Protein AF-A0A9D4NDY7-F1 (afdb_monomer_lite)

InterPro domains:
  IPR011029 Death-like domain superfamily [G3DSA:1.10.533.10] (1-82)
  IPR011029 Death-like domain superfamily [SSF47986] (6-74)
  IPR031964 Caspase recruitment domain [PF16739] (3-80)

Foldseek 3Di:
DVVVLQVLDDLLQLVVQCPVVVVDDPVLSVVLVCCCVPVNSNRSVVSVVVSLLVRDPCSVVSSLVSCVSSVSVVSNVQCPPVVSVVVSVVVSVVVVPPD

Organism: Dreissena polymorpha (NCBI:txid45954)

Sequence (99 aa):
MADTIKPLIVPSKVTRYLWSTGVISEEEVQLINNAEMMQGIEKAVDTLLDKMQQRHVYWYSHFVEALRHAEMSEAVELLDIPELHTGIMLYICIIQNNV

pLDDT: mean 78.43, std 15.53, range [37.0, 94.25]

Radius of gyration: 12.65 Å; chains: 1; bounding box: 31×29×29 Å

Structure (mmCIF, N/CA/C/O backbone):
data_AF-A0A9D4NDY7-F1
#
_entry.id   AF-A0A9D4NDY7-F1
#
loop_
_atom_site.group_PDB
_atom_site.id
_atom_site.type_symbol
_atom_site.label_atom_id
_atom_site.label_alt_id
_atom_site.label_comp_id
_atom_site.label_asym_id
_atom_site.label_entity_id
_atom_site.label_seq_id
_atom_site.pdbx_PDB_ins_code
_atom_site.Cartn_x
_atom_site.Cartn_y
_atom_site.Cartn_z
_atom_site.occupancy
_atom_site.B_iso_or_equiv
_atom_site.auth_seq_id
_atom_site.auth_comp_id
_atom_site.auth_asym_id
_atom_site.auth_atom_id
_atom_site.pdbx_PDB_model_num
ATOM 1 N N . MET A 1 1 ? 14.455 -2.388 3.359 1.00 51.06 1 MET A N 1
ATOM 2 C CA . MET A 1 1 ? 14.064 -2.955 2.036 1.00 51.06 1 MET A CA 1
ATOM 3 C C . MET A 1 1 ? 12.673 -2.474 1.640 1.00 51.06 1 MET A C 1
ATOM 5 O O . MET A 1 1 ? 12.546 -1.868 0.587 1.00 51.06 1 MET A O 1
ATOM 9 N N . ALA A 1 2 ? 11.669 -2.608 2.521 1.00 53.19 2 ALA A N 1
ATOM 10 C CA . ALA A 1 2 ? 10.426 -1.834 2.414 1.00 53.19 2 ALA A CA 1
ATOM 11 C C . ALA A 1 2 ? 10.699 -0.312 2.368 1.00 53.19 2 ALA A C 1
ATOM 13 O O . ALA A 1 2 ? 10.056 0.405 1.616 1.00 53.19 2 ALA A O 1
ATOM 14 N N . ASP A 1 3 ? 11.730 0.166 3.071 1.00 58.97 3 ASP A N 1
ATOM 15 C CA . ASP A 1 3 ? 12.132 1.588 3.108 1.00 58.97 3 ASP A CA 1
ATOM 16 C C . ASP A 1 3 ? 12.553 2.165 1.750 1.00 58.97 3 ASP A C 1
ATOM 18 O O . ASP A 1 3 ? 12.512 3.373 1.558 1.00 58.97 3 ASP A O 1
ATOM 22 N N . THR A 1 4 ? 12.930 1.314 0.791 1.00 66.56 4 THR A N 1
ATOM 23 C CA . THR A 1 4 ? 13.305 1.747 -0.562 1.00 66.56 4 THR A CA 1
ATOM 24 C C . THR A 1 4 ? 12.078 1.924 -1.458 1.00 66.56 4 THR A C 1
ATOM 26 O O . THR A 1 4 ? 12.077 2.804 -2.310 1.00 66.56 4 THR A O 1
ATOM 29 N N . ILE A 1 5 ? 11.016 1.134 -1.247 1.00 73.06 5 ILE A N 1
ATOM 30 C CA . ILE A 1 5 ? 9.786 1.199 -2.058 1.00 73.06 5 ILE A CA 1
ATOM 31 C C . ILE A 1 5 ? 8.733 2.139 -1.459 1.00 73.06 5 ILE A C 1
ATOM 33 O O . ILE A 1 5 ? 7.962 2.742 -2.198 1.00 73.06 5 ILE A O 1
ATOM 37 N N . LYS A 1 6 ? 8.705 2.289 -0.125 1.00 75.81 6 LYS A N 1
ATOM 38 C CA . LYS A 1 6 ? 7.771 3.156 0.614 1.00 75.81 6 LYS A CA 1
ATOM 39 C C . LYS A 1 6 ? 7.653 4.577 0.049 1.00 75.81 6 LYS A C 1
ATOM 41 O O . LYS A 1 6 ? 6.518 5.006 -0.142 1.00 75.81 6 LYS A O 1
ATOM 46 N N . PRO A 1 7 ? 8.749 5.303 -0.254 1.00 79.31 7 PRO A N 1
ATOM 47 C CA . PRO A 1 7 ? 8.638 6.668 -0.771 1.00 79.31 7 PRO A CA 1
ATOM 48 C C . PRO A 1 7 ? 8.050 6.745 -2.188 1.00 79.31 7 PRO A C 1
ATOM 50 O O . PRO A 1 7 ? 7.621 7.816 -2.606 1.00 79.31 7 PRO A O 1
ATOM 53 N N . LEU A 1 8 ? 8.014 5.630 -2.922 1.00 81.88 8 LEU A N 1
ATOM 54 C CA . LEU A 1 8 ? 7.498 5.558 -4.292 1.00 81.88 8 LEU A CA 1
ATOM 55 C C . LEU A 1 8 ? 6.009 5.196 -4.347 1.00 81.88 8 LEU A C 1
ATOM 57 O O . LEU A 1 8 ? 5.391 5.246 -5.410 1.00 81.88 8 LEU A O 1
ATOM 61 N N . ILE A 1 9 ? 5.426 4.816 -3.208 1.00 86.00 9 ILE A N 1
ATOM 62 C CA . ILE A 1 9 ? 4.035 4.395 -3.109 1.00 86.00 9 ILE A CA 1
ATOM 63 C C . ILE A 1 9 ? 3.198 5.570 -2.613 1.00 86.00 9 ILE A C 1
ATOM 65 O O . ILE A 1 9 ? 3.474 6.155 -1.571 1.00 86.00 9 ILE A O 1
ATOM 69 N N . VAL A 1 10 ? 2.122 5.867 -3.338 1.00 89.00 10 VAL A N 1
ATOM 70 C CA . VAL A 1 10 ? 1.076 6.811 -2.917 1.00 89.00 10 VAL A CA 1
ATOM 71 C C . VAL A 1 10 ? -0.150 6.001 -2.481 1.00 89.00 10 VAL A C 1
ATOM 73 O O . VAL A 1 10 ? -0.910 5.553 -3.348 1.00 89.00 10 VAL A O 1
ATOM 76 N N . PRO A 1 11 ? -0.358 5.774 -1.170 1.00 90.38 11 PRO A N 1
ATOM 77 C CA . PRO A 1 11 ? -1.357 4.834 -0.661 1.00 90.38 11 PRO A CA 1
ATOM 78 C C . PRO A 1 11 ? -2.756 5.094 -1.208 1.00 90.38 11 PRO A C 1
ATOM 80 O O . PRO A 1 11 ? -3.372 4.170 -1.730 1.00 90.38 11 PRO A O 1
ATOM 83 N N . SER A 1 12 ? -3.212 6.347 -1.209 1.00 88.56 12 SER A N 1
ATOM 84 C CA . SER A 1 12 ? -4.507 6.759 -1.767 1.00 88.56 12 SER A CA 1
ATOM 85 C C . SER A 1 12 ? -4.754 6.355 -3.232 1.00 88.56 12 SER A C 1
ATOM 87 O O . SER A 1 12 ? -5.894 6.070 -3.614 1.00 88.56 12 SER A O 1
ATOM 89 N N . LYS A 1 13 ? -3.715 6.294 -4.079 1.00 88.69 13 LYS A N 1
ATOM 90 C CA . LYS A 1 13 ? -3.852 5.817 -5.469 1.00 88.69 13 LYS A CA 1
ATOM 91 C C . LYS A 1 13 ? -3.961 4.295 -5.537 1.00 88.69 13 LYS A C 1
ATOM 93 O O . LYS A 1 13 ? -4.761 3.775 -6.312 1.00 88.69 13 LYS A O 1
ATOM 98 N N . VAL A 1 14 ? -3.182 3.592 -4.716 1.00 90.88 14 VAL A N 1
ATOM 99 C CA . VAL A 1 14 ? -3.167 2.122 -4.666 1.00 90.88 14 VAL A CA 1
ATOM 100 C C . VAL A 1 14 ? -4.470 1.586 -4.069 1.00 90.88 14 VAL A C 1
ATOM 102 O O . VAL A 1 14 ? -5.084 0.675 -4.625 1.00 90.88 14 VAL A O 1
ATOM 105 N N . THR A 1 15 ? -4.949 2.189 -2.979 1.00 91.44 15 THR A N 1
ATOM 106 C CA . THR A 1 15 ? -6.188 1.783 -2.301 1.00 91.44 15 THR A CA 1
ATOM 107 C C . THR A 1 15 ? -7.415 1.944 -3.189 1.00 91.44 15 THR A C 1
ATOM 109 O O . THR A 1 15 ? -8.304 1.098 -3.134 1.00 91.44 15 THR A O 1
ATOM 112 N N . ARG A 1 16 ? -7.453 2.954 -4.071 1.00 90.00 16 ARG A N 1
ATOM 113 C CA . ARG A 1 16 ? -8.536 3.124 -5.055 1.00 90.00 16 ARG A CA 1
ATOM 114 C C . ARG A 1 16 ? -8.706 1.891 -5.949 1.00 90.00 16 ARG A C 1
ATOM 116 O O . ARG A 1 16 ? -9.837 1.466 -6.168 1.00 90.00 16 ARG A O 1
ATOM 123 N N . TYR A 1 17 ? -7.608 1.323 -6.450 1.00 89.25 17 TYR A N 1
ATOM 124 C CA . TYR A 1 17 ? -7.649 0.125 -7.294 1.00 89.25 17 TYR A CA 1
ATOM 125 C C . TYR A 1 17 ? -7.992 -1.138 -6.491 1.00 89.25 17 TYR A C 1
ATOM 127 O O . TYR A 1 17 ? -8.818 -1.957 -6.900 1.00 89.25 17 TYR A O 1
ATOM 135 N N . LEU A 1 18 ? -7.377 -1.298 -5.318 1.00 89.81 18 LEU A N 1
ATOM 136 C CA . LEU A 1 18 ? -7.629 -2.453 -4.452 1.00 89.81 18 LEU A CA 1
ATOM 137 C C . LEU A 1 18 ? -9.089 -2.506 -3.981 1.00 89.81 18 LEU A C 1
ATOM 139 O O . LEU A 1 18 ? -9.672 -3.582 -3.873 1.00 89.81 18 LEU A O 1
ATOM 143 N N . TRP A 1 19 ? -9.705 -1.347 -3.756 1.00 91.94 19 TRP A N 1
ATOM 144 C CA . TRP A 1 19 ? -11.125 -1.250 -3.446 1.00 91.94 19 TRP A CA 1
ATOM 145 C C . TRP A 1 19 ? -12.008 -1.592 -4.647 1.00 91.94 19 TRP A C 1
ATOM 147 O O . TRP A 1 19 ? -12.931 -2.393 -4.514 1.00 91.94 19 TRP A O 1
ATOM 157 N N . SER A 1 20 ? -11.704 -1.067 -5.842 1.00 89.50 20 SER A N 1
ATOM 158 C CA . SER A 1 20 ? -12.509 -1.351 -7.040 1.00 89.50 20 SER A CA 1
ATOM 159 C C . SER A 1 20 ? -12.474 -2.823 -7.461 1.00 89.50 20 SER A C 1
ATOM 161 O O . SER A 1 20 ? -13.357 -3.278 -8.182 1.00 89.50 20 SER A O 1
ATOM 163 N N . THR A 1 21 ? -11.454 -3.564 -7.025 1.00 86.44 21 THR A N 1
ATOM 164 C CA . THR A 1 21 ? -11.293 -5.008 -7.259 1.00 86.44 21 THR A CA 1
ATOM 165 C C . THR A 1 21 ? -11.802 -5.873 -6.102 1.00 86.44 21 THR A C 1
ATOM 167 O O . THR A 1 21 ? -11.789 -7.097 -6.206 1.00 86.44 21 THR A O 1
ATOM 170 N N . GLY A 1 22 ? -12.276 -5.261 -5.010 1.00 87.31 22 GLY A N 1
ATOM 171 C CA . GLY A 1 22 ? -12.794 -5.962 -3.833 1.00 87.31 22 GLY A CA 1
ATOM 172 C C . GLY A 1 22 ? -11.723 -6.634 -2.969 1.00 87.31 22 GLY A C 1
ATOM 173 O O . GLY A 1 22 ? -12.055 -7.460 -2.121 1.00 87.31 22 GLY A O 1
ATOM 174 N N . VAL A 1 23 ? -10.445 -6.299 -3.173 1.00 87.50 23 VAL A N 1
ATOM 175 C CA . VAL A 1 23 ? -9.315 -6.852 -2.408 1.00 87.50 23 VAL A CA 1
ATOM 176 C C . VAL A 1 23 ? -9.288 -6.296 -0.982 1.00 87.50 23 VAL A C 1
ATOM 178 O O . VAL A 1 23 ? -8.948 -7.019 -0.044 1.00 87.50 23 VAL A O 1
ATOM 181 N N . ILE A 1 24 ? -9.681 -5.030 -0.817 1.00 90.06 24 ILE A N 1
ATOM 182 C CA . ILE A 1 24 ? -9.844 -4.365 0.482 1.00 90.06 24 ILE A CA 1
ATOM 183 C C . ILE A 1 24 ? -11.242 -3.750 0.611 1.00 90.06 24 ILE A C 1
ATOM 185 O O . ILE A 1 24 ? -11.877 -3.403 -0.388 1.00 90.06 24 ILE A O 1
ATOM 189 N N . SER A 1 25 ? -11.723 -3.607 1.845 1.00 92.25 25 SER A N 1
ATOM 190 C CA . SER A 1 25 ? -13.001 -2.960 2.150 1.00 92.25 25 SER A CA 1
ATOM 191 C C . SER A 1 25 ? -12.887 -1.432 2.165 1.00 92.25 25 SER A C 1
ATOM 193 O O . SER A 1 25 ? -11.800 -0.865 2.276 1.00 92.25 25 SER A O 1
ATOM 195 N N . GLU A 1 26 ? -14.028 -0.745 2.097 1.00 92.44 26 GLU A N 1
ATOM 196 C CA . GLU A 1 26 ? -14.091 0.716 2.248 1.00 92.44 26 GLU A CA 1
ATOM 197 C C . GLU A 1 26 ? -13.550 1.183 3.613 1.00 92.44 26 GLU A C 1
ATOM 199 O O . GLU A 1 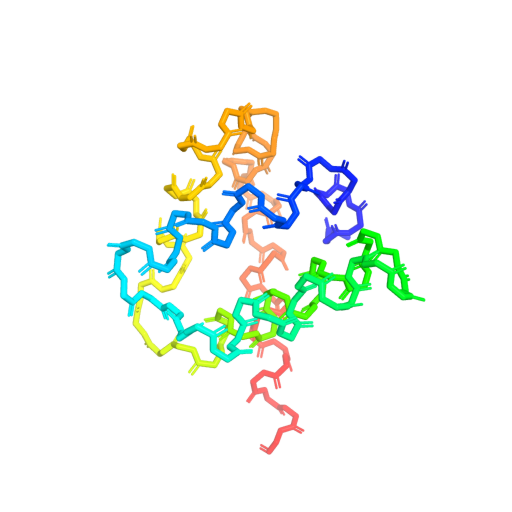26 ? -12.830 2.178 3.694 1.00 92.44 26 GLU A O 1
ATOM 204 N N . GLU A 1 27 ? -13.805 0.418 4.678 1.00 94.06 27 GLU A N 1
ATOM 205 C CA . GLU A 1 27 ? -13.264 0.687 6.017 1.00 94.06 27 GLU A CA 1
ATOM 206 C C . GLU A 1 27 ? -11.728 0.642 6.034 1.00 94.06 27 GLU A C 1
ATOM 208 O O . GLU A 1 27 ? -11.080 1.477 6.666 1.00 94.06 27 GLU A O 1
ATOM 213 N N . GLU A 1 28 ? -11.126 -0.305 5.308 1.00 93.06 28 GLU A N 1
ATOM 214 C CA . GLU A 1 28 ? -9.671 -0.422 5.183 1.00 93.06 28 GLU A CA 1
ATOM 215 C C . GLU A 1 28 ? -9.076 0.725 4.364 1.00 93.06 28 GLU A C 1
ATOM 217 O O . GLU A 1 28 ? -8.051 1.280 4.758 1.00 93.06 28 GLU A O 1
ATOM 222 N N . VAL A 1 29 ? -9.739 1.138 3.277 1.00 93.12 29 VAL A N 1
ATOM 223 C CA . VAL A 1 29 ? -9.357 2.336 2.510 1.00 93.12 29 VAL A CA 1
ATOM 224 C C . VAL A 1 29 ? -9.334 3.556 3.422 1.00 93.12 29 VAL A C 1
ATOM 226 O O . VAL A 1 29 ? -8.370 4.320 3.418 1.00 93.12 29 VAL A O 1
ATOM 229 N N . GLN A 1 30 ? -10.379 3.734 4.230 1.00 94.25 30 GLN A N 1
ATOM 230 C CA . GLN A 1 30 ? -10.486 4.883 5.116 1.00 94.25 30 GLN A CA 1
ATOM 231 C C . GLN A 1 30 ? -9.422 4.854 6.213 1.00 94.25 30 GLN A C 1
ATOM 233 O O . GLN A 1 30 ? -8.824 5.883 6.518 1.00 94.25 30 GLN A O 1
ATOM 238 N N . LEU A 1 31 ? -9.124 3.676 6.756 1.00 94.12 31 LEU A N 1
ATOM 239 C CA . LEU A 1 31 ? -8.057 3.483 7.729 1.00 94.12 31 LEU A CA 1
ATOM 240 C C . LEU A 1 31 ? -6.672 3.826 7.145 1.00 94.12 31 LEU A C 1
ATOM 242 O O . LEU A 1 31 ? -5.894 4.518 7.802 1.00 94.12 31 LEU A O 1
ATOM 246 N N . ILE A 1 32 ? -6.389 3.423 5.902 1.00 93.56 32 ILE A N 1
ATOM 247 C CA . ILE A 1 32 ? -5.126 3.733 5.212 1.00 93.56 32 ILE A CA 1
ATOM 248 C C . ILE A 1 32 ? -5.028 5.229 4.881 1.00 93.56 32 ILE A C 1
ATOM 250 O O . ILE A 1 32 ? -4.012 5.858 5.173 1.00 93.56 32 ILE A O 1
ATOM 254 N N . ASN A 1 33 ? -6.092 5.832 4.346 1.00 91.38 33 ASN A N 1
ATOM 255 C CA . ASN A 1 33 ? -6.115 7.262 4.023 1.00 91.38 33 ASN A CA 1
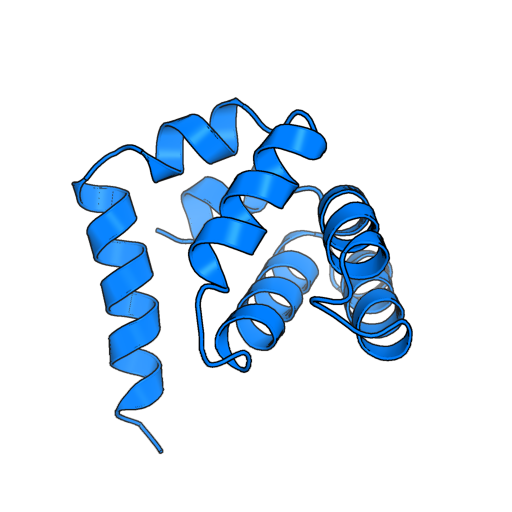ATOM 256 C C . ASN A 1 33 ? -5.992 8.134 5.287 1.00 91.38 33 ASN A C 1
ATOM 258 O O . ASN A 1 33 ? -5.317 9.163 5.278 1.00 91.38 33 ASN A O 1
ATOM 262 N N . ASN A 1 34 ? -6.595 7.709 6.402 1.00 93.06 34 ASN A N 1
ATOM 263 C CA . ASN A 1 34 ? -6.438 8.383 7.689 1.00 93.06 34 ASN A CA 1
ATOM 264 C C . ASN A 1 34 ? -4.998 8.279 8.206 1.00 93.06 34 ASN A C 1
ATOM 266 O O . ASN A 1 34 ? -4.478 9.256 8.744 1.00 93.06 34 ASN A O 1
ATOM 270 N N . ALA A 1 35 ? -4.335 7.131 8.033 1.00 91.75 35 ALA A N 1
ATOM 271 C CA . ALA A 1 35 ? -2.914 7.001 8.343 1.00 91.75 35 ALA A CA 1
ATOM 272 C C . ALA A 1 35 ? -2.066 7.951 7.477 1.00 91.75 35 ALA A C 1
ATOM 274 O O . ALA A 1 35 ? -1.157 8.585 8.006 1.00 91.75 35 ALA A O 1
ATOM 275 N N . GLU A 1 36 ? -2.410 8.128 6.197 1.00 91.06 36 GLU A N 1
ATOM 276 C CA . GLU A 1 36 ? -1.675 9.002 5.268 1.00 91.06 36 GLU A CA 1
ATOM 277 C C . GLU A 1 36 ? -1.778 10.464 5.715 1.00 91.06 36 GLU A C 1
ATOM 279 O O . GLU A 1 36 ? -0.769 11.160 5.818 1.00 91.06 36 GLU A O 1
ATOM 284 N N . MET A 1 37 ? -2.990 10.898 6.073 1.00 90.44 37 MET A N 1
ATOM 285 C CA . MET A 1 37 ? -3.267 12.265 6.515 1.00 90.44 37 MET A CA 1
ATOM 286 C C . MET A 1 37 ? -2.684 12.583 7.900 1.00 90.44 37 MET A C 1
ATOM 288 O O . MET A 1 37 ? -2.204 13.691 8.124 1.00 90.44 37 MET A O 1
ATOM 292 N N . MET A 1 38 ? -2.754 11.638 8.843 1.00 91.81 38 MET A N 1
ATOM 293 C CA . MET A 1 38 ? -2.442 11.893 10.257 1.00 91.81 38 MET A CA 1
ATOM 294 C C . MET A 1 38 ? -1.016 11.501 10.652 1.00 91.81 38 MET A C 1
ATOM 296 O O . MET A 1 38 ? -0.463 12.076 11.586 1.00 91.81 38 MET A O 1
ATOM 300 N N . GLN A 1 39 ? -0.446 10.488 9.998 1.00 89.69 39 GLN A N 1
ATOM 301 C CA . GLN A 1 39 ? 0.832 9.867 10.373 1.00 89.69 39 GLN A CA 1
ATOM 302 C C . GLN A 1 39 ? 1.854 9.873 9.223 1.00 89.69 39 GLN A C 1
ATOM 304 O O . GLN A 1 39 ? 3.006 9.499 9.432 1.00 89.69 39 GLN A O 1
ATOM 309 N N . GLY A 1 40 ? 1.454 10.329 8.033 1.00 88.81 40 GLY A N 1
ATOM 310 C CA . GLY A 1 40 ? 2.307 10.445 6.858 1.00 88.81 40 GLY A CA 1
ATOM 311 C C . GLY A 1 40 ? 2.281 9.218 5.949 1.00 88.81 40 GLY A C 1
ATOM 312 O O . GLY A 1 40 ? 1.760 8.151 6.285 1.00 88.81 40 GLY A O 1
ATOM 313 N N . ILE A 1 41 ? 2.876 9.390 4.767 1.00 87.44 41 ILE A N 1
ATOM 314 C CA . ILE A 1 41 ? 2.870 8.398 3.683 1.00 87.44 41 ILE A CA 1
ATOM 315 C C . ILE A 1 41 ? 3.472 7.067 4.136 1.00 87.44 41 ILE A C 1
ATOM 317 O O . ILE A 1 41 ? 2.860 6.026 3.922 1.00 87.44 41 ILE A O 1
ATOM 321 N N . GLU A 1 42 ? 4.622 7.078 4.817 1.00 86.88 42 GLU A N 1
ATOM 322 C CA . GLU A 1 42 ? 5.293 5.839 5.238 1.00 86.88 42 GLU A CA 1
ATOM 323 C C . GLU A 1 42 ? 4.399 4.963 6.116 1.00 86.88 42 GLU A C 1
ATOM 325 O O . GLU A 1 42 ? 4.286 3.757 5.890 1.00 86.88 42 GLU A O 1
ATOM 330 N N . LYS A 1 43 ? 3.702 5.575 7.078 1.00 87.75 43 LYS A N 1
ATOM 331 C CA . LYS A 1 43 ? 2.822 4.843 7.986 1.00 87.75 43 LYS A CA 1
ATOM 332 C C . LYS A 1 43 ? 1.587 4.297 7.277 1.00 87.75 43 LYS A C 1
ATOM 334 O O . LYS A 1 43 ? 1.100 3.220 7.626 1.00 87.75 43 LYS A O 1
ATOM 339 N N . ALA A 1 44 ? 1.085 5.012 6.277 1.00 90.00 44 ALA A N 1
ATOM 340 C CA . ALA A 1 44 ? 0.008 4.526 5.429 1.00 90.00 44 ALA A CA 1
ATOM 341 C C . ALA A 1 44 ? 0.443 3.367 4.530 1.00 90.00 44 ALA A C 1
ATOM 343 O O . ALA A 1 44 ? -0.330 2.427 4.365 1.00 90.00 44 ALA A O 1
ATOM 344 N N . VAL A 1 45 ? 1.676 3.382 4.011 1.00 88.88 45 VAL A N 1
ATOM 345 C CA . VAL A 1 45 ? 2.238 2.238 3.278 1.00 88.88 45 VAL A CA 1
ATOM 346 C C . VAL A 1 45 ? 2.379 1.026 4.196 1.00 88.88 45 VAL A C 1
ATOM 348 O O . VAL A 1 45 ? 1.964 -0.060 3.805 1.00 88.88 45 VAL A O 1
ATOM 351 N N . ASP A 1 46 ? 2.883 1.195 5.421 1.00 86.94 46 ASP A N 1
ATOM 352 C CA . ASP A 1 46 ? 2.947 0.097 6.399 1.00 86.94 46 ASP A CA 1
ATOM 353 C C . ASP A 1 46 ? 1.560 -0.489 6.664 1.00 86.94 46 ASP A C 1
ATOM 355 O O . ASP A 1 46 ? 1.344 -1.691 6.560 1.00 86.94 46 ASP A O 1
ATOM 359 N N . THR A 1 47 ? 0.586 0.386 6.905 1.00 89.25 47 THR A N 1
ATOM 360 C CA . THR A 1 47 ? -0.799 -0.014 7.158 1.00 89.25 47 THR A CA 1
ATOM 361 C C . THR A 1 47 ? -1.412 -0.744 5.958 1.00 89.25 47 THR A C 1
ATOM 363 O O . THR A 1 47 ? -2.115 -1.738 6.125 1.00 89.25 47 THR A O 1
ATOM 366 N N . LEU A 1 48 ? -1.138 -0.276 4.738 1.00 89.69 48 LEU A N 1
ATOM 367 C CA . LEU A 1 48 ? -1.554 -0.927 3.499 1.00 89.69 48 LEU A CA 1
ATOM 368 C C . LEU A 1 48 ? -0.938 -2.326 3.372 1.00 89.69 48 LEU A C 1
ATOM 370 O O . LEU A 1 48 ? -1.658 -3.282 3.090 1.00 89.69 48 LEU A O 1
ATOM 374 N N . LEU A 1 49 ? 0.372 -2.457 3.591 1.00 86.06 49 LEU A N 1
ATOM 375 C CA . LEU A 1 49 ? 1.074 -3.736 3.505 1.00 86.06 49 LEU A CA 1
ATOM 376 C C . LEU A 1 49 ? 0.568 -4.723 4.562 1.00 86.06 49 LEU A C 1
ATOM 378 O O . LEU A 1 49 ? 0.293 -5.869 4.214 1.00 86.06 49 LEU A O 1
ATOM 382 N N . ASP A 1 50 ? 0.347 -4.277 5.800 1.00 86.38 50 ASP A N 1
ATOM 383 C CA . ASP A 1 50 ? -0.228 -5.096 6.874 1.00 86.38 50 ASP A CA 1
ATOM 384 C C . ASP A 1 50 ? -1.609 -5.648 6.480 1.00 86.38 50 ASP A C 1
ATOM 386 O O . ASP A 1 50 ? -1.902 -6.830 6.678 1.00 86.38 50 ASP A O 1
ATOM 390 N N . LYS A 1 51 ? -2.465 -4.814 5.873 1.00 87.00 51 LYS A N 1
ATOM 391 C CA . LYS A 1 51 ? -3.789 -5.242 5.391 1.00 87.00 51 LYS A CA 1
ATOM 392 C C . LYS A 1 51 ? -3.707 -6.217 4.231 1.00 87.00 51 LYS A C 1
ATOM 394 O O . LYS A 1 51 ? -4.442 -7.202 4.214 1.00 87.00 51 LYS A O 1
ATOM 399 N N . MET A 1 52 ? -2.798 -5.982 3.294 1.00 84.12 52 MET A N 1
ATOM 400 C CA . MET A 1 52 ? -2.586 -6.883 2.166 1.00 84.12 52 MET A CA 1
ATOM 401 C C . MET A 1 52 ? -2.041 -8.241 2.622 1.00 84.12 52 MET A C 1
ATOM 403 O O . MET A 1 52 ? -2.501 -9.269 2.136 1.00 84.12 52 MET A O 1
ATOM 407 N N . GLN A 1 53 ? -1.146 -8.273 3.611 1.00 76.19 53 GLN A N 1
ATOM 408 C CA . GLN A 1 53 ? -0.603 -9.512 4.179 1.00 76.19 53 GLN A CA 1
ATOM 409 C C . GLN A 1 53 ? -1.649 -10.360 4.911 1.00 76.19 53 GLN A C 1
ATOM 411 O O . GLN A 1 53 ? -1.565 -11.587 4.899 1.00 76.19 53 GLN A O 1
ATOM 416 N N . GLN A 1 54 ? -2.661 -9.734 5.518 1.00 81.19 54 GLN A N 1
ATOM 417 C CA . GLN A 1 54 ? -3.788 -10.441 6.139 1.00 81.19 54 GLN A CA 1
ATOM 418 C C . GLN A 1 54 ? -4.691 -11.149 5.104 1.00 81.19 54 GLN A C 1
ATOM 420 O O . GLN A 1 54 ? -5.562 -11.936 5.481 1.00 81.19 54 GLN A O 1
ATOM 425 N N . ARG A 1 55 ? -4.493 -10.916 3.795 1.00 78.06 55 ARG A N 1
ATOM 426 C CA . ARG A 1 55 ? -5.209 -11.596 2.703 1.00 78.06 55 ARG A CA 1
ATOM 427 C C . ARG A 1 55 ? -4.422 -12.827 2.242 1.00 78.06 55 ARG A C 1
ATOM 429 O O . ARG A 1 55 ? -3.273 -12.731 1.829 1.00 78.06 55 ARG A O 1
ATOM 436 N N . HIS A 1 56 ? -5.044 -14.007 2.279 1.00 56.97 56 HIS A N 1
ATOM 437 C CA . HIS A 1 56 ? -4.284 -15.265 2.256 1.00 56.97 56 HIS A CA 1
ATOM 438 C C . HIS A 1 56 ? -4.063 -15.921 0.879 1.00 56.97 56 HIS A C 1
ATOM 440 O O . HIS A 1 56 ? -3.465 -16.994 0.810 1.00 56.97 56 HIS A O 1
ATOM 446 N N . VAL A 1 57 ? -4.476 -15.309 -0.236 1.00 65.81 57 VAL A N 1
ATOM 447 C CA . VAL A 1 57 ? -4.130 -15.826 -1.572 1.00 65.81 57 VAL A CA 1
ATOM 448 C C . VAL A 1 57 ? -3.940 -14.663 -2.548 1.00 65.81 57 VAL A C 1
ATOM 450 O O . VAL A 1 57 ? -4.781 -13.774 -2.609 1.00 65.81 57 VAL A O 1
ATOM 453 N N . TYR A 1 58 ? -2.830 -14.655 -3.293 1.00 74.44 58 TYR A N 1
ATOM 454 C CA . TYR A 1 58 ? -2.557 -13.716 -4.400 1.00 74.44 58 TYR A CA 1
ATOM 455 C C . TYR A 1 58 ? -2.491 -12.218 -4.052 1.00 74.44 58 TYR A C 1
ATOM 457 O O . TYR A 1 58 ? -2.493 -11.374 -4.951 1.00 74.44 58 TYR A O 1
ATOM 465 N N . TRP A 1 59 ? -2.379 -11.852 -2.772 1.00 77.19 59 TRP A N 1
ATOM 466 C CA . TRP A 1 59 ? -2.309 -10.443 -2.369 1.00 77.19 59 TRP A CA 1
ATOM 467 C C . TRP A 1 59 ? -1.144 -9.705 -3.040 1.00 77.19 59 TRP A C 1
ATOM 469 O O . TRP A 1 59 ? -1.297 -8.554 -3.435 1.00 77.19 59 TRP A O 1
ATOM 479 N N . TYR A 1 60 ? -0.007 -10.380 -3.235 1.00 80.19 60 TYR A N 1
ATOM 480 C CA . TYR A 1 60 ? 1.170 -9.794 -3.870 1.00 80.19 60 TYR A CA 1
ATOM 481 C C . TYR A 1 60 ? 0.912 -9.436 -5.339 1.00 80.19 60 TYR A C 1
ATOM 483 O O . TYR A 1 60 ? 1.214 -8.323 -5.756 1.00 80.19 60 TYR A O 1
ATOM 491 N N . SER A 1 61 ? 0.27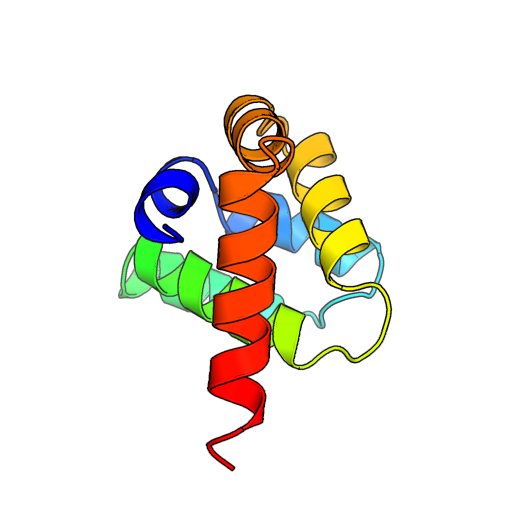8 -10.323 -6.115 1.00 82.69 61 SER A N 1
ATOM 492 C CA . SER A 1 61 ? -0.094 -10.011 -7.502 1.00 82.69 61 SER A CA 1
ATOM 493 C C . SER A 1 61 ? -1.118 -8.881 -7.577 1.00 82.69 61 SER A C 1
ATOM 495 O O . SER A 1 61 ? -0.981 -8.007 -8.423 1.00 82.69 61 SER A O 1
ATOM 497 N N . HIS A 1 62 ? -2.092 -8.835 -6.661 1.00 85.06 62 HIS A N 1
ATOM 498 C CA . HIS A 1 62 ? -3.033 -7.713 -6.590 1.00 85.06 62 HIS A CA 1
ATOM 499 C C . HIS A 1 62 ? -2.347 -6.398 -6.213 1.00 85.06 62 HIS A C 1
ATOM 501 O O . HIS A 1 62 ? -2.702 -5.350 -6.742 1.00 85.06 62 HIS A O 1
ATOM 507 N N . PHE A 1 63 ? -1.354 -6.448 -5.326 1.00 86.06 63 PHE A N 1
ATOM 508 C CA . PHE A 1 63 ? -0.561 -5.290 -4.938 1.00 86.06 63 PHE A CA 1
ATOM 509 C C . PHE A 1 63 ? 0.277 -4.760 -6.107 1.00 86.06 63 PHE A C 1
ATOM 511 O O . PHE A 1 63 ? 0.209 -3.574 -6.413 1.00 86.06 63 PHE A O 1
ATOM 518 N N . VAL A 1 64 ? 1.009 -5.631 -6.807 1.00 86.62 64 VAL A N 1
ATOM 519 C CA . VAL A 1 64 ? 1.798 -5.249 -7.989 1.00 86.62 64 VAL A CA 1
ATOM 520 C C . VAL A 1 64 ? 0.900 -4.683 -9.088 1.00 86.62 64 VAL A C 1
ATOM 522 O O . VAL A 1 64 ? 1.228 -3.658 -9.683 1.00 86.62 64 VAL A O 1
ATOM 525 N N . GLU A 1 65 ? -0.257 -5.298 -9.327 1.00 88.94 65 GLU A N 1
ATOM 526 C CA . GLU A 1 65 ? -1.218 -4.807 -10.314 1.00 88.94 65 GLU A CA 1
ATOM 527 C C . GLU A 1 65 ? -1.781 -3.432 -9.920 1.00 88.94 65 GLU A C 1
ATOM 529 O O . GLU A 1 65 ? -1.873 -2.529 -10.752 1.00 88.94 65 GLU A O 1
ATOM 534 N N . ALA A 1 66 ? -2.059 -3.219 -8.632 1.00 89.88 66 ALA A N 1
ATOM 535 C CA . ALA A 1 66 ? -2.481 -1.920 -8.118 1.00 89.88 66 ALA A CA 1
ATOM 536 C C . ALA A 1 66 ? -1.415 -0.834 -8.325 1.00 89.88 66 ALA A C 1
ATOM 538 O O . ALA A 1 66 ? -1.756 0.292 -8.683 1.00 89.88 66 ALA A O 1
ATOM 539 N N . LEU A 1 67 ? -0.130 -1.164 -8.157 1.00 90.50 67 LEU A N 1
ATOM 540 C CA . LEU A 1 67 ? 0.977 -0.245 -8.442 1.00 90.50 67 LEU A CA 1
ATOM 541 C C . LEU A 1 67 ? 1.075 0.089 -9.938 1.00 90.50 67 LEU A C 1
ATOM 543 O O . LEU A 1 67 ? 1.257 1.256 -10.287 1.00 90.50 67 LEU A O 1
ATOM 547 N N . ARG A 1 68 ? 0.886 -0.900 -10.825 1.00 89.00 68 ARG A N 1
ATOM 548 C CA . ARG A 1 68 ? 0.846 -0.684 -12.285 1.00 89.00 68 ARG A CA 1
ATOM 549 C C . ARG A 1 68 ? -0.292 0.260 -12.675 1.00 89.00 68 ARG A C 1
ATOM 551 O O . ARG A 1 68 ? -0.067 1.223 -13.403 1.00 89.00 68 ARG A O 1
ATOM 558 N N . HIS A 1 69 ? -1.491 0.040 -12.137 1.00 90.75 69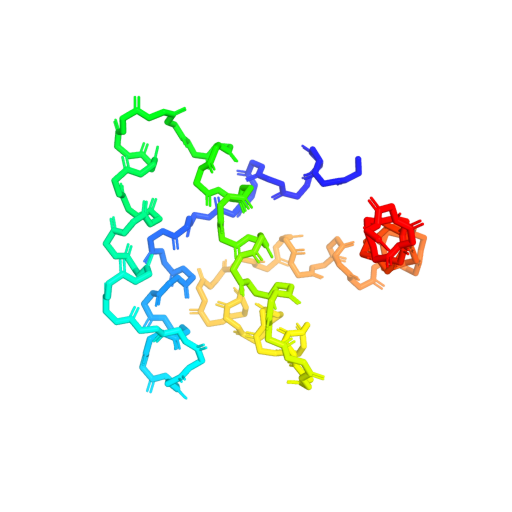 HIS A N 1
ATOM 559 C CA . HIS A 1 69 ? -2.652 0.904 -12.375 1.00 90.75 69 HIS A CA 1
ATOM 560 C C . HIS A 1 69 ? -2.518 2.304 -11.767 1.00 90.75 69 HIS A C 1
ATOM 562 O O . HIS A 1 69 ? -3.120 3.252 -12.268 1.00 90.75 69 HIS A O 1
ATOM 568 N N . ALA A 1 70 ? -1.740 2.441 -10.695 1.00 89.88 70 ALA A N 1
ATOM 569 C CA . ALA A 1 70 ? -1.459 3.717 -10.056 1.00 89.88 70 ALA A CA 1
ATOM 570 C C . ALA A 1 70 ? -0.304 4.498 -10.718 1.00 89.88 70 ALA A C 1
ATOM 572 O O . ALA A 1 70 ? 0.090 5.543 -10.191 1.00 89.88 70 ALA A O 1
ATOM 573 N N . GLU A 1 71 ? 0.212 4.008 -11.854 1.00 90.31 71 GLU A N 1
ATOM 574 C CA . GLU A 1 71 ? 1.337 4.575 -12.614 1.00 90.31 71 GLU A CA 1
ATOM 575 C C . GLU A 1 71 ? 2.641 4.648 -11.797 1.00 90.31 71 GLU A C 1
ATOM 577 O O . GLU A 1 71 ? 3.471 5.535 -11.985 1.00 90.31 71 GLU A O 1
ATOM 582 N N . MET A 1 72 ? 2.839 3.700 -10.875 1.00 87.50 72 MET A N 1
ATOM 583 C CA . MET A 1 72 ? 4.018 3.616 -10.003 1.00 87.50 72 MET A CA 1
ATOM 584 C C . MET A 1 72 ? 5.096 2.715 -10.612 1.00 87.50 72 MET A C 1
ATOM 586 O O . MET A 1 72 ? 5.560 1.770 -9.975 1.00 87.50 72 MET A O 1
ATOM 590 N N . SER A 1 73 ? 5.480 2.984 -11.862 1.00 82.69 73 SER A N 1
ATOM 591 C CA . SER A 1 73 ? 6.392 2.125 -12.634 1.00 82.69 73 SER A CA 1
ATOM 592 C C . SER A 1 73 ? 7.729 1.887 -11.929 1.00 82.69 73 SER A C 1
ATOM 594 O O . SER A 1 73 ? 8.196 0.757 -11.900 1.00 82.69 73 SER A O 1
ATOM 596 N N . GLU A 1 74 ? 8.293 2.905 -11.274 1.00 83.19 74 GLU A N 1
ATOM 597 C CA . GLU A 1 74 ? 9.546 2.783 -10.512 1.00 83.19 74 GLU A CA 1
ATOM 598 C C . GLU A 1 74 ? 9.407 1.828 -9.313 1.00 83.19 74 GLU A C 1
ATOM 600 O O . GLU A 1 74 ? 10.285 1.008 -9.051 1.00 83.19 74 GLU A O 1
ATOM 605 N N . ALA A 1 75 ? 8.266 1.869 -8.614 1.00 83.31 75 ALA A N 1
ATOM 606 C CA . ALA A 1 75 ? 7.987 0.932 -7.529 1.00 83.31 75 ALA A CA 1
ATOM 607 C C . ALA A 1 75 ? 7.852 -0.502 -8.063 1.00 83.31 75 ALA A C 1
ATOM 609 O O . ALA A 1 75 ? 8.344 -1.433 -7.435 1.00 83.31 75 ALA A O 1
ATOM 610 N N . VAL A 1 76 ? 7.218 -0.684 -9.226 1.00 83.62 76 VAL A N 1
ATOM 611 C CA . VAL A 1 76 ? 7.076 -1.996 -9.879 1.00 83.62 76 VAL A CA 1
ATOM 612 C C . VAL A 1 76 ? 8.433 -2.538 -10.334 1.00 83.62 76 VAL A C 1
ATOM 614 O O . VAL A 1 76 ? 8.739 -3.695 -10.066 1.00 83.62 76 VAL A O 1
ATOM 617 N N . GLU A 1 77 ? 9.271 -1.709 -10.955 1.00 80.75 77 GLU A N 1
ATOM 618 C CA . GLU A 1 77 ? 10.611 -2.095 -11.412 1.00 80.75 77 GLU A CA 1
ATOM 619 C C . GLU A 1 77 ? 11.503 -2.557 -10.254 1.00 80.75 77 GLU A C 1
ATOM 621 O O . GLU A 1 77 ? 12.203 -3.561 -10.375 1.00 80.75 77 GLU A O 1
ATOM 626 N N . LEU A 1 78 ? 11.434 -1.884 -9.100 1.00 77.25 78 LEU A N 1
ATOM 627 C CA . LEU A 1 78 ? 12.154 -2.318 -7.900 1.00 77.25 78 LEU A CA 1
ATOM 628 C C . LEU A 1 78 ? 11.614 -3.631 -7.320 1.00 77.25 78 LEU A C 1
ATOM 630 O O . LEU A 1 78 ? 12.373 -4.385 -6.713 1.00 77.25 78 LEU A O 1
ATOM 634 N N . LEU A 1 79 ? 10.325 -3.926 -7.494 1.00 72.75 79 LEU A N 1
ATOM 635 C CA . LEU A 1 79 ? 9.727 -5.190 -7.056 1.00 72.75 79 LEU A CA 1
ATOM 636 C C . LEU A 1 79 ? 10.117 -6.373 -7.952 1.00 72.75 79 LEU A C 1
ATOM 638 O O . LEU A 1 79 ? 10.162 -7.496 -7.452 1.00 72.75 79 LEU A O 1
ATOM 642 N N . ASP A 1 80 ? 10.442 -6.123 -9.223 1.00 67.44 80 ASP A N 1
ATOM 643 C CA . ASP A 1 80 ? 10.903 -7.134 -10.186 1.00 67.44 80 ASP A CA 1
ATOM 644 C C . ASP A 1 80 ? 12.391 -7.521 -9.996 1.00 67.44 80 ASP A C 1
ATOM 646 O O . ASP A 1 80 ? 12.867 -8.483 -10.603 1.00 67.44 80 ASP A O 1
ATOM 650 N N . ILE A 1 81 ? 13.136 -6.829 -9.119 1.00 65.25 81 ILE A N 1
ATOM 651 C CA . ILE A 1 81 ? 14.513 -7.198 -8.750 1.00 65.25 81 ILE A CA 1
ATOM 652 C C . ILE A 1 81 ? 14.474 -8.431 -7.821 1.00 65.25 81 ILE A C 1
ATOM 654 O O . ILE A 1 81 ? 13.954 -8.325 -6.706 1.00 65.25 81 ILE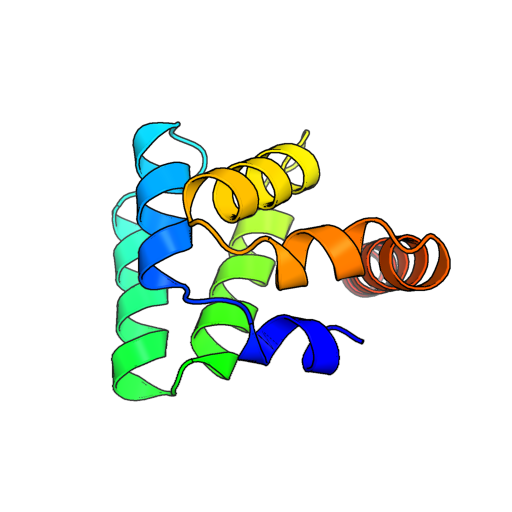 A O 1
ATOM 658 N N . PRO A 1 82 ? 15.040 -9.594 -8.208 1.00 55.44 82 PRO A N 1
ATOM 659 C CA . PRO A 1 82 ? 14.922 -10.857 -7.465 1.00 55.44 82 PRO A CA 1
ATOM 660 C C . PRO A 1 82 ? 15.346 -10.780 -5.992 1.00 55.44 82 PRO A C 1
ATOM 662 O O . PRO A 1 82 ? 14.747 -11.425 -5.131 1.00 55.44 82 PRO A O 1
ATOM 665 N N . GLU A 1 83 ? 16.354 -9.974 -5.676 1.00 54.94 83 GLU A N 1
ATOM 666 C CA . GLU A 1 83 ? 16.869 -9.753 -4.326 1.00 54.94 83 GLU A CA 1
ATOM 667 C C . GLU A 1 83 ? 15.884 -8.956 -3.454 1.00 54.94 83 GLU A C 1
ATOM 669 O O . GLU A 1 83 ? 15.741 -9.238 -2.262 1.00 54.94 83 GLU A O 1
ATOM 674 N N . LEU A 1 84 ? 15.164 -7.998 -4.049 1.00 53.94 84 LEU A N 1
ATOM 675 C CA . LEU A 1 84 ? 14.123 -7.205 -3.384 1.00 53.94 84 LEU A CA 1
ATOM 676 C C . LEU A 1 84 ? 12.801 -7.982 -3.296 1.00 53.94 84 LEU A C 1
ATOM 678 O O . LEU A 1 84 ? 12.140 -7.952 -2.256 1.00 53.94 84 LEU A O 1
ATOM 682 N N . HIS A 1 85 ? 12.474 -8.762 -4.328 1.00 55.47 85 HIS A N 1
ATOM 683 C CA . HIS A 1 85 ? 11.376 -9.727 -4.330 1.00 55.47 85 HIS A CA 1
ATOM 684 C C . HIS A 1 85 ? 11.542 -10.754 -3.198 1.00 55.47 85 HIS A C 1
ATOM 686 O O . HIS A 1 85 ? 10.616 -10.991 -2.421 1.00 55.47 85 HIS A O 1
ATOM 692 N N . THR A 1 86 ? 12.755 -11.292 -3.029 1.00 56.03 86 THR A N 1
ATOM 693 C CA . THR A 1 86 ? 13.075 -12.243 -1.955 1.00 56.03 86 THR A CA 1
ATOM 694 C C . THR A 1 86 ? 12.992 -11.591 -0.579 1.00 56.03 86 THR A C 1
ATOM 696 O O . THR A 1 86 ? 12.483 -12.210 0.347 1.00 56.03 86 THR A O 1
ATOM 699 N N . GLY A 1 87 ? 13.442 -10.346 -0.407 1.00 55.16 87 GLY A N 1
ATOM 700 C CA . GLY A 1 87 ? 13.386 -9.697 0.903 1.00 55.16 87 GLY A CA 1
ATOM 701 C C . GLY A 1 87 ? 11.999 -9.203 1.320 1.00 55.16 87 GLY A C 1
ATOM 702 O O . GLY A 1 87 ? 11.706 -9.200 2.514 1.00 55.16 87 GLY A O 1
ATOM 703 N N . ILE A 1 88 ? 11.112 -8.878 0.374 1.00 59.44 88 ILE A N 1
ATOM 704 C CA . ILE A 1 88 ? 9.682 -8.702 0.663 1.00 59.44 88 ILE A CA 1
ATOM 705 C C . ILE A 1 88 ? 9.081 -10.047 1.067 1.00 59.44 88 ILE A C 1
ATOM 707 O O . ILE A 1 88 ? 8.515 -10.134 2.151 1.00 59.44 88 ILE A O 1
ATOM 711 N N . MET A 1 89 ? 9.302 -11.117 0.293 1.00 58.47 89 MET A N 1
ATOM 712 C CA . MET A 1 89 ? 8.862 -12.479 0.645 1.00 58.47 89 MET A CA 1
ATOM 713 C C . MET A 1 89 ? 9.410 -12.959 2.003 1.00 58.47 89 MET A C 1
ATOM 715 O O . MET A 1 89 ? 8.693 -13.611 2.756 1.00 58.47 89 MET A O 1
ATOM 719 N N . LEU A 1 90 ? 10.641 -12.591 2.372 1.00 54.03 90 LEU 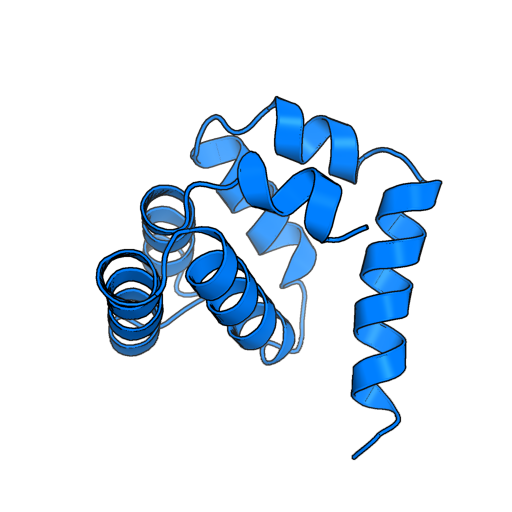A N 1
ATOM 720 C CA . LEU A 1 90 ? 11.235 -12.896 3.678 1.00 54.03 90 LEU A CA 1
ATOM 721 C C . LEU A 1 90 ? 10.655 -12.038 4.808 1.00 54.03 90 LEU A C 1
ATOM 723 O O . LEU A 1 90 ? 10.374 -12.584 5.868 1.00 54.03 90 LEU A O 1
ATOM 727 N N . TYR A 1 91 ? 10.435 -10.733 4.607 1.00 57.41 91 TYR A N 1
ATOM 728 C CA . TYR A 1 91 ? 9.735 -9.881 5.582 1.00 57.41 91 TYR A CA 1
ATOM 729 C C . TYR A 1 91 ? 8.324 -10.422 5.863 1.00 57.41 91 TYR A C 1
ATOM 731 O O . TYR A 1 91 ? 7.915 -10.522 7.018 1.00 57.41 91 TYR A O 1
ATOM 739 N N . ILE A 1 92 ? 7.635 -10.879 4.812 1.00 54.25 92 ILE A N 1
ATOM 740 C CA . ILE A 1 92 ? 6.330 -11.544 4.888 1.00 54.25 92 ILE A CA 1
ATOM 741 C C . ILE A 1 92 ? 6.431 -12.870 5.669 1.00 54.25 92 ILE A C 1
ATOM 743 O O . ILE A 1 92 ? 5.637 -13.104 6.578 1.00 54.25 92 ILE A O 1
ATOM 747 N N . CYS A 1 93 ? 7.427 -13.717 5.389 1.00 48.88 93 CYS A N 1
ATOM 748 C CA . CYS A 1 93 ? 7.621 -14.998 6.088 1.00 48.88 93 CYS A CA 1
ATOM 749 C C . CYS A 1 93 ? 8.060 -14.858 7.559 1.00 48.88 93 CYS A C 1
ATOM 751 O O . CYS A 1 93 ? 7.700 -15.693 8.390 1.00 48.88 93 CYS A O 1
ATOM 753 N N . ILE A 1 94 ? 8.854 -13.839 7.907 1.00 52.84 94 ILE A N 1
ATOM 754 C CA . ILE A 1 94 ? 9.383 -13.650 9.269 1.00 52.84 94 ILE A CA 1
ATOM 755 C C . ILE A 1 94 ? 8.286 -13.166 10.227 1.00 52.84 94 ILE A C 1
ATOM 757 O O . ILE A 1 94 ? 8.262 -13.586 11.384 1.00 52.84 94 ILE A O 1
ATOM 761 N N . ILE A 1 95 ? 7.343 -12.343 9.759 1.00 49.78 95 ILE A N 1
ATOM 762 C CA . ILE A 1 95 ? 6.208 -11.892 10.581 1.00 49.78 95 ILE A CA 1
ATOM 763 C C . ILE A 1 95 ? 5.205 -13.037 10.819 1.00 49.78 95 ILE A C 1
ATOM 765 O O . ILE A 1 95 ? 4.659 -13.147 11.914 1.00 49.78 95 ILE A O 1
ATOM 769 N N . GLN A 1 96 ? 5.037 -13.957 9.861 1.00 45.03 96 GLN A N 1
ATOM 770 C CA . GLN A 1 96 ? 4.172 -15.141 10.009 1.00 45.03 96 GLN A CA 1
ATOM 771 C C . GLN A 1 96 ? 4.659 -16.176 11.042 1.00 45.03 96 GLN A C 1
ATOM 773 O O . GLN A 1 96 ? 3.872 -17.023 11.449 1.00 45.03 96 GLN A O 1
ATOM 778 N N . ASN A 1 97 ? 5.923 -16.125 11.482 1.00 39.41 97 ASN A N 1
ATOM 779 C CA . ASN A 1 97 ? 6.494 -17.079 12.448 1.00 39.41 97 ASN A CA 1
ATOM 780 C C . ASN A 1 97 ? 6.622 -16.522 13.883 1.00 39.41 97 ASN A C 1
ATOM 782 O O . ASN A 1 97 ? 7.226 -17.173 14.731 1.00 39.41 97 ASN A O 1
ATOM 786 N N . ASN A 1 98 ? 6.083 -15.328 14.164 1.00 37.00 98 ASN A N 1
ATOM 787 C CA . ASN A 1 98 ? 6.085 -14.706 15.501 1.00 37.00 98 ASN A CA 1
ATOM 788 C C . ASN A 1 98 ? 4.677 -14.572 16.124 1.00 37.00 98 ASN A C 1
ATOM 790 O O . ASN A 1 98 ? 4.467 -13.722 16.991 1.00 37.00 98 ASN A O 1
ATOM 794 N N . VAL A 1 99 ? 3.725 -15.414 15.703 1.00 41.78 99 VAL A N 1
ATOM 795 C CA . VAL A 1 99 ? 2.405 -15.584 16.342 1.00 41.78 99 VAL A CA 1
ATOM 796 C C . VAL A 1 99 ? 2.243 -17.024 16.804 1.00 41.78 99 VAL A C 1
ATOM 798 O O . VAL A 1 99 ? 2.557 -17.925 15.996 1.00 41.78 99 VAL A O 1
#

Secondary structure (DSSP, 8-state):
-HHHHGGG--HHHHHHHHHHTTSS-HHHHHHHHHHHHHH-HHHHHHHHHHHHHTS-SSHHHHHHHHHHHTT-HHHHHHHTSHHHHHHHHHHHHHHTT--